Protein AF-A0A9P6D8Q7-F1 (afdb_monomer)

Foldseek 3Di:
DLVVVLVPDDPVCCVQRDCVQDVDPVSVVVSVVVVVVVVVVVVVVVVVVVVPPPPPDDDDDDDDDDDDDDDDDDDDDDDDDDDDDDDDPDDPDDPPPPVVPPVVLPVAAQFQDDPRDGLAADLPDADVVFDDPQQDSSHRHRRDHVVPDPCNVVRVVVVVVVVVVVVVVVPD

Mean predicted aligned error: 21.3 Å

Radius of gyration: 27.07 Å; Cα contacts (8 Å, |Δi|>4): 108; chains: 1; bounding box: 77×57×49 Å

pLDDT: mean 70.17, std 21.02, range [29.72, 96.31]

Organism: Pleurotus eryngii (NCBI:txid5323)

Sequence (172 aa):
MVHRVLRAQPACWAIHLNTESCSTVVELLRKLKVMNEGLIADWEHSESAKRSRPSTVHDSSSSRRFYSRKSSVHNVEGETSEESRSPSPTQDAYAVDSRRRSETRDKWPRGGTWEGYTFKRDDSKES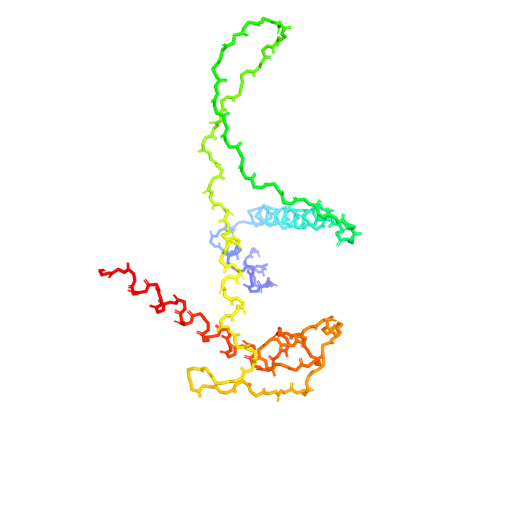DPPPRDQGCWICTSPCHVHRDCPHHQRWEAMRTSWLDKGYAGRKS

Secondary structure (DSSP, 8-state):
-HHHHHHHS-GGGTTT--TTT--SHHHHHHHHHHHHHHHHHHHHHHHHHHHTS-----------------------------------S---S----TTHHHHTTSSS-SSEEETTEEE----S---SSPPSSS--TTT--SSS-GGG-TTHHHHHHHHHHHHHHHHHTT--

Solvent-accessible surface area (backbone atoms only — not comparable to full-atom values): 11259 Å² total; per-residue (Å²): 112,53,73,60,57,65,69,74,51,64,78,85,46,49,86,81,53,40,72,86,82,26,79,45,65,65,50,42,52,53,52,52,49,54,52,51,52,48,52,51,49,54,48,50,54,54,50,48,58,57,69,69,46,76,83,81,71,84,80,86,80,92,77,93,78,77,89,81,90,79,89,81,86,88,81,91,85,85,92,78,85,89,81,93,75,83,85,77,95,81,84,85,85,75,80,73,69,72,76,66,65,60,78,63,58,78,83,46,55,70,29,51,75,55,97,90,43,70,37,62,68,62,68,91,47,72,36,89,75,59,40,89,84,69,29,8,45,51,27,56,20,62,38,17,37,44,86,72,36,91,59,33,67,62,49,50,56,50,53,52,55,49,54,55,54,61,60,61,70,75,74,126

Structure (mmCIF, N/CA/C/O backbone):
data_AF-A0A9P6D8Q7-F1
#
_entry.id   AF-A0A9P6D8Q7-F1
#
loop_
_atom_site.group_PDB
_atom_site.id
_atom_site.type_symbol
_atom_site.label_atom_id
_atom_site.label_alt_id
_atom_site.label_comp_id
_atom_site.label_asym_id
_atom_site.label_entity_id
_atom_site.label_seq_id
_atom_site.pdbx_PDB_ins_code
_atom_site.Cartn_x
_atom_site.Cartn_y
_atom_site.Cartn_z
_atom_site.occupancy
_atom_site.B_iso_or_equiv
_atom_site.auth_seq_id
_atom_site.auth_comp_id
_atom_site.auth_asym_id
_atom_site.auth_atom_id
_atom_site.pdbx_PDB_model_num
ATOM 1 N N . MET A 1 1 ? -26.832 12.235 14.874 1.00 73.19 1 MET A N 1
ATOM 2 C CA . MET A 1 1 ? -26.097 12.952 13.804 1.00 73.19 1 MET A CA 1
ATOM 3 C C . MET A 1 1 ? -24.758 12.284 13.488 1.00 73.19 1 MET A C 1
ATOM 5 O O . MET A 1 1 ? -24.605 11.814 12.370 1.00 73.19 1 MET A O 1
ATOM 9 N N . VAL A 1 2 ? -23.851 12.128 14.462 1.00 83.38 2 VAL A N 1
ATOM 10 C CA . VAL A 1 2 ? -22.544 11.443 14.302 1.00 83.38 2 VAL A CA 1
ATOM 11 C C . VAL A 1 2 ? -22.666 10.056 13.656 1.00 83.38 2 VAL A C 1
ATOM 13 O O . VAL A 1 2 ? -21.982 9.755 12.686 1.00 83.38 2 VAL A O 1
ATOM 16 N N . HIS A 1 3 ? -23.635 9.254 14.102 1.00 84.94 3 HIS A N 1
ATOM 17 C CA . HIS A 1 3 ? -23.876 7.907 13.577 1.00 84.94 3 HIS A CA 1
ATOM 18 C C . HIS A 1 3 ? -24.225 7.855 12.074 1.00 84.94 3 HIS A C 1
ATOM 20 O O . HIS A 1 3 ? -24.004 6.835 11.426 1.00 84.94 3 HIS A O 1
ATOM 26 N N . ARG A 1 4 ? -24.787 8.935 11.506 1.00 86.62 4 ARG A N 1
ATOM 27 C CA . ARG A 1 4 ? -25.044 9.029 10.058 1.00 86.62 4 ARG A CA 1
ATOM 28 C C . ARG A 1 4 ? -23.761 9.357 9.295 1.00 86.62 4 ARG A C 1
ATOM 30 O O . ARG A 1 4 ? -23.518 8.754 8.260 1.00 86.62 4 ARG A O 1
ATOM 37 N N . VAL A 1 5 ? -22.932 10.251 9.837 1.00 85.50 5 VAL A N 1
ATOM 38 C CA . VAL A 1 5 ? -21.636 10.629 9.248 1.00 85.50 5 VAL A CA 1
ATOM 39 C C . VAL A 1 5 ? -20.692 9.426 9.202 1.00 85.50 5 VAL A C 1
ATOM 41 O O . VAL A 1 5 ? -20.138 9.121 8.152 1.00 85.50 5 VAL A O 1
ATOM 44 N N . LEU A 1 6 ? -20.604 8.666 10.297 1.00 86.38 6 LEU A N 1
ATOM 45 C CA . LEU A 1 6 ? -19.757 7.471 10.382 1.00 86.38 6 LEU A CA 1
ATOM 46 C C . LEU A 1 6 ? -20.208 6.316 9.470 1.00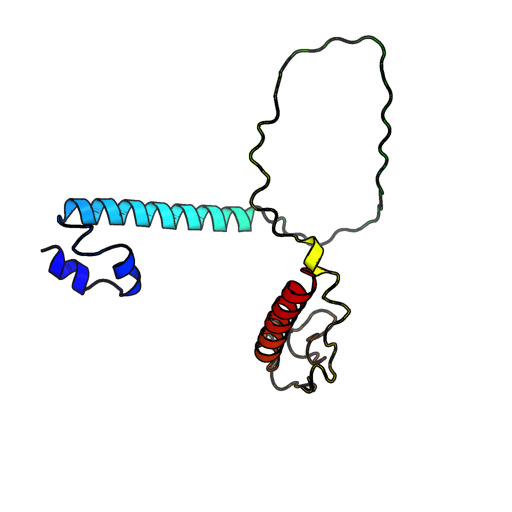 86.38 6 LEU A C 1
ATOM 48 O O . LEU A 1 6 ? -19.435 5.397 9.238 1.00 86.38 6 LEU A O 1
ATOM 52 N N . ARG A 1 7 ? -21.437 6.337 8.936 1.00 86.56 7 ARG A N 1
ATOM 53 C CA . ARG A 1 7 ? -21.902 5.342 7.949 1.00 86.56 7 ARG A CA 1
ATOM 54 C C . ARG A 1 7 ? -21.503 5.678 6.515 1.00 86.56 7 ARG A C 1
ATOM 56 O O . ARG A 1 7 ? -21.455 4.778 5.689 1.00 86.56 7 ARG A O 1
ATOM 63 N N . ALA A 1 8 ? -21.255 6.952 6.224 1.00 87.62 8 ALA A N 1
ATOM 64 C CA . ALA A 1 8 ? -20.857 7.411 4.896 1.00 87.62 8 ALA A CA 1
ATOM 65 C C . ALA A 1 8 ? -19.330 7.428 4.707 1.00 87.62 8 ALA A C 1
ATOM 67 O O . ALA A 1 8 ? -18.852 7.724 3.615 1.00 87.62 8 ALA A O 1
ATOM 68 N N . GLN A 1 9 ? -18.562 7.147 5.764 1.00 85.75 9 GLN A N 1
ATOM 69 C CA . GLN A 1 9 ? -17.105 7.205 5.718 1.00 85.75 9 GLN A CA 1
ATOM 70 C C . GLN A 1 9 ? -16.491 5.947 5.077 1.00 85.75 9 GLN A C 1
ATOM 72 O O . GLN A 1 9 ? -17.075 4.862 5.157 1.00 85.75 9 GLN A O 1
ATOM 77 N N . PRO A 1 10 ? -15.279 6.052 4.509 1.00 89.50 10 PRO A N 1
ATOM 78 C CA . PRO A 1 10 ? -14.523 4.897 4.040 1.00 89.50 10 PRO A CA 1
ATOM 79 C C . PRO A 1 10 ? -14.261 3.867 5.149 1.00 89.50 10 PRO A C 1
ATOM 81 O O . PRO A 1 10 ? -13.957 4.226 6.287 1.00 89.50 10 PRO A O 1
ATOM 84 N N . ALA A 1 11 ? -14.289 2.576 4.805 1.00 86.12 11 ALA A N 1
ATOM 85 C CA . ALA A 1 11 ? -14.084 1.488 5.769 1.00 86.12 11 ALA A CA 1
ATOM 86 C C . ALA A 1 11 ? -12.721 1.560 6.483 1.00 86.12 11 ALA A C 1
ATOM 88 O O . ALA A 1 11 ? -12.622 1.227 7.662 1.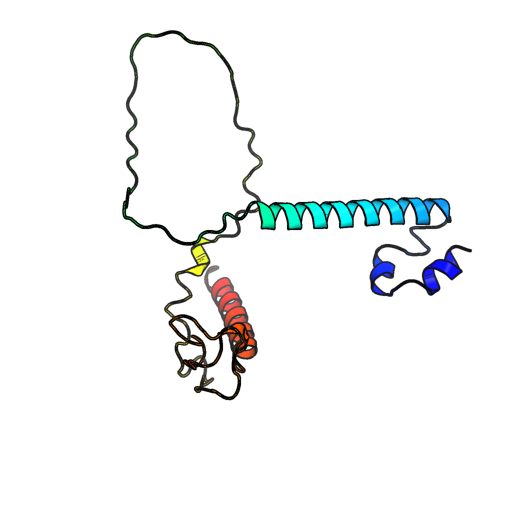00 86.12 11 ALA A O 1
ATOM 89 N N . CYS A 1 12 ? -11.682 2.060 5.806 1.00 85.31 12 CYS A N 1
ATOM 90 C CA . CYS A 1 12 ? -10.355 2.235 6.397 1.00 85.31 12 CYS A CA 1
ATOM 91 C C . CYS A 1 12 ? -10.331 3.243 7.559 1.00 85.31 12 CYS A C 1
ATOM 93 O O . CYS A 1 12 ? -9.437 3.180 8.399 1.00 85.31 12 CYS A O 1
ATOM 95 N N . TRP A 1 13 ? -11.312 4.145 7.657 1.00 87.62 13 TRP A N 1
ATOM 96 C CA . TRP A 1 13 ? -11.388 5.123 8.744 1.00 87.62 13 TRP A CA 1
ATOM 97 C C . TRP A 1 13 ? -12.105 4.587 9.980 1.00 87.62 13 TRP A C 1
ATOM 99 O O . TRP A 1 13 ? -11.961 5.173 11.048 1.00 87.62 13 TRP A O 1
ATOM 109 N N . ALA A 1 14 ? -12.815 3.458 9.883 1.00 86.00 14 ALA A N 1
ATOM 110 C CA . ALA A 1 14 ? -13.570 2.883 10.999 1.00 86.00 14 ALA A CA 1
ATOM 111 C C . ALA A 1 14 ? -12.686 2.490 12.197 1.00 86.00 14 ALA A C 1
ATOM 113 O O . ALA A 1 14 ? -13.152 2.491 13.334 1.00 86.00 14 ALA A O 1
ATOM 114 N N . ILE A 1 15 ? -11.400 2.209 11.951 1.00 85.62 15 ILE A N 1
ATOM 115 C CA . ILE A 1 15 ? -10.402 1.905 12.990 1.00 85.62 15 ILE A CA 1
ATOM 116 C C . ILE A 1 15 ? -10.132 3.142 13.861 1.00 85.62 15 ILE A C 1
ATOM 118 O O . ILE A 1 15 ? -9.908 3.034 15.064 1.00 85.62 15 ILE A O 1
ATOM 122 N N . HIS A 1 16 ? -10.182 4.331 13.260 1.00 83.75 16 HIS A N 1
ATOM 123 C CA . HIS A 1 16 ? -9.862 5.590 13.926 1.00 83.75 16 HIS A CA 1
ATOM 124 C C . HIS A 1 16 ? -11.115 6.366 14.346 1.00 83.75 16 HIS A C 1
ATOM 126 O O . HIS A 1 16 ? -11.086 7.077 15.350 1.00 83.75 16 HIS A O 1
ATOM 132 N N . LEU A 1 17 ? -12.220 6.226 13.615 1.00 86.81 17 LEU A N 1
ATOM 133 C CA . LEU A 1 17 ? -13.473 6.946 13.813 1.00 86.81 17 LEU A CA 1
ATOM 134 C C . LEU A 1 17 ? -14.598 5.941 14.054 1.00 86.81 17 LEU A C 1
ATOM 136 O O . LEU A 1 17 ? -15.121 5.328 13.122 1.00 86.81 17 LEU A O 1
ATOM 140 N N . ASN A 1 18 ? -14.991 5.799 15.314 1.00 85.44 18 ASN A N 1
ATOM 141 C CA . ASN A 1 18 ? -16.100 4.948 15.725 1.00 85.44 18 ASN A CA 1
ATOM 142 C C . ASN A 1 18 ? -17.034 5.719 16.670 1.00 85.44 18 ASN A C 1
ATOM 144 O O . ASN A 1 18 ? -16.680 6.768 17.211 1.00 85.44 18 ASN A O 1
ATOM 148 N N . THR A 1 19 ? -18.248 5.203 16.846 1.00 83.38 19 THR A N 1
ATOM 149 C CA . THR A 1 19 ? -19.268 5.810 17.714 1.00 83.38 19 THR A CA 1
ATOM 150 C C . THR A 1 19 ? -18.873 5.811 19.187 1.00 83.38 19 THR A C 1
ATOM 152 O O . THR A 1 19 ? -19.400 6.613 19.947 1.00 83.38 19 THR A O 1
ATOM 155 N N . GLU A 1 20 ? -17.950 4.933 19.581 1.00 83.62 20 GLU A N 1
ATOM 156 C CA . GLU A 1 20 ? -17.465 4.828 20.960 1.00 83.62 20 GLU A CA 1
ATOM 157 C C . GLU A 1 20 ? -16.394 5.874 21.293 1.00 83.62 20 GLU A C 1
ATOM 159 O O . GLU A 1 20 ? -16.344 6.374 22.410 1.00 83.62 20 GLU A O 1
ATOM 164 N N . SER A 1 21 ? -15.556 6.250 20.325 1.00 81.75 21 SER A N 1
ATOM 165 C CA . SER A 1 21 ? -14.479 7.233 20.507 1.00 81.75 21 SER A CA 1
ATOM 166 C C . SER A 1 21 ? -14.862 8.647 20.084 1.00 81.75 21 SER A C 1
ATOM 168 O O . SER A 1 21 ? -14.175 9.596 20.455 1.00 81.75 21 SER A O 1
ATOM 170 N N . CYS A 1 22 ? -15.936 8.792 19.307 1.00 85.25 22 CYS A N 1
ATOM 171 C CA . CYS A 1 22 ? -16.496 10.073 18.902 1.00 85.25 22 CYS A CA 1
ATOM 172 C C . CYS A 1 22 ? -17.993 10.063 19.216 1.00 85.25 22 CYS A C 1
ATOM 174 O O . CYS A 1 22 ? -18.809 9.657 18.385 1.00 85.25 22 CYS A O 1
ATOM 176 N N . SER A 1 23 ? -18.353 10.513 20.417 1.00 86.56 23 SER A N 1
ATOM 177 C CA . SER A 1 23 ? -19.750 10.578 20.861 1.00 86.56 23 SER A CA 1
ATOM 178 C C . SER A 1 23 ? -20.442 11.844 20.345 1.00 86.56 23 SER A C 1
ATOM 180 O O . SER A 1 23 ? -21.630 11.839 20.008 1.00 86.56 23 SER A O 1
ATOM 182 N N . THR A 1 24 ? -19.671 12.926 20.194 1.00 91.75 24 THR A N 1
ATOM 183 C CA . THR A 1 24 ? -20.146 14.225 19.711 1.00 91.75 24 THR A CA 1
ATOM 184 C C . THR A 1 24 ? -19.540 14.610 18.361 1.00 91.75 24 THR A C 1
ATOM 186 O O . THR A 1 24 ? -18.486 14.130 17.941 1.00 91.75 24 THR A O 1
ATOM 189 N N . VAL A 1 25 ? -20.210 15.531 17.662 1.00 89.00 25 VAL A N 1
ATOM 190 C CA . VAL A 1 25 ? -19.718 16.082 16.386 1.00 89.00 25 VAL A CA 1
ATOM 191 C C . VAL A 1 25 ? -18.414 16.861 16.592 1.00 89.00 25 VAL A C 1
ATOM 193 O O . VAL A 1 25 ? -17.535 16.823 15.739 1.00 89.00 25 VAL A O 1
ATOM 196 N N . VAL A 1 26 ? -18.256 17.530 17.736 1.00 92.5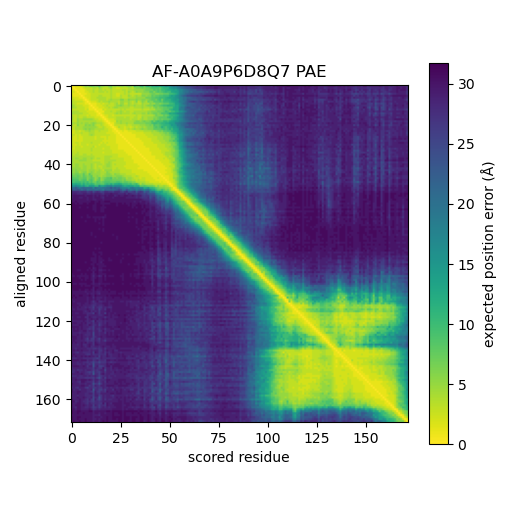0 26 VAL A N 1
ATOM 197 C CA . VAL A 1 26 ? -17.049 18.306 18.061 1.00 92.50 26 VAL A CA 1
ATOM 198 C C . VAL A 1 26 ? -15.842 17.391 18.269 1.00 92.50 26 VAL A C 1
ATOM 200 O O . VAL A 1 26 ? -14.758 17.685 17.771 1.00 92.50 26 VAL A O 1
ATOM 203 N N . GLU A 1 27 ? -16.020 16.261 18.956 1.00 90.25 27 GLU A N 1
ATOM 204 C CA . GLU A 1 27 ? -14.972 15.243 19.104 1.00 90.25 27 GLU A CA 1
ATOM 205 C C . GLU A 1 27 ? -14.568 14.651 17.759 1.00 90.25 27 GLU A C 1
ATOM 207 O O . GLU A 1 27 ? -13.375 14.545 17.474 1.00 90.25 27 GLU A O 1
ATOM 212 N N . LEU A 1 28 ? -15.554 14.347 16.910 1.00 90.44 28 LEU A N 1
ATOM 213 C CA . LEU A 1 28 ? -15.310 13.868 15.554 1.00 90.44 28 LEU A CA 1
ATOM 214 C C . LEU A 1 28 ? -14.457 14.865 14.758 1.00 90.44 28 LEU A C 1
ATOM 216 O O . LEU A 1 28 ? -13.450 14.477 14.172 1.00 90.44 28 LEU A O 1
ATOM 220 N N . LEU A 1 29 ? -14.821 16.150 14.776 1.00 91.31 29 LEU A N 1
ATOM 221 C CA . LEU A 1 29 ? -14.078 17.206 14.085 1.00 91.31 29 LEU A CA 1
ATOM 222 C C . LEU A 1 29 ? -12.661 17.377 14.639 1.00 91.31 29 LEU A C 1
ATOM 224 O O . LEU A 1 29 ? -11.713 17.500 13.867 1.00 91.31 29 LEU A O 1
ATOM 228 N N . ARG A 1 30 ? -12.497 17.348 15.966 1.00 93.12 30 ARG A N 1
ATOM 229 C CA . ARG A 1 30 ? -11.178 17.444 16.605 1.00 93.12 30 ARG A CA 1
ATOM 230 C C . ARG A 1 30 ? -10.280 16.284 16.178 1.00 93.12 30 ARG A C 1
ATOM 232 O O . ARG A 1 30 ? -9.128 16.506 15.822 1.00 93.12 30 ARG A O 1
ATOM 239 N N . LYS A 1 31 ? -10.815 15.063 16.172 1.00 91.44 31 LYS A N 1
ATOM 240 C CA . LYS A 1 31 ? -10.069 13.856 15.802 1.00 91.44 31 LYS A CA 1
ATOM 241 C C . LYS A 1 31 ? -9.694 13.846 14.323 1.00 91.44 31 LYS A C 1
ATOM 243 O O . LYS A 1 31 ? -8.549 13.560 13.989 1.00 91.44 31 LYS A O 1
ATOM 248 N N . LEU A 1 32 ? -10.624 14.244 13.456 1.00 91.00 32 LEU A N 1
ATOM 249 C CA . LEU A 1 32 ? -10.365 14.432 12.029 1.00 91.00 32 LEU A CA 1
ATOM 250 C C . LEU A 1 32 ? -9.269 15.470 11.777 1.00 91.00 32 LEU A C 1
ATOM 252 O O . LEU A 1 32 ? -8.403 15.240 10.938 1.00 91.00 32 LEU A O 1
ATOM 256 N N . LYS A 1 33 ? -9.268 16.582 12.521 1.00 94.38 33 LYS A N 1
ATOM 257 C CA . LYS A 1 33 ? -8.233 17.614 12.401 1.00 94.38 33 LYS A CA 1
ATOM 258 C C . LYS A 1 33 ? -6.846 17.068 12.747 1.00 94.38 33 LYS A C 1
ATOM 260 O O . LYS A 1 33 ? -5.927 17.241 11.958 1.00 94.38 33 LYS A O 1
ATOM 265 N N . VAL A 1 34 ? -6.726 16.347 13.863 1.00 93.81 34 VAL A N 1
ATOM 266 C CA . VAL A 1 34 ? -5.462 15.714 14.281 1.00 93.81 34 VAL A CA 1
ATOM 267 C C . VAL A 1 34 ? -4.982 14.689 13.254 1.00 93.81 34 VAL A C 1
ATOM 269 O O . VAL A 1 34 ? -3.807 14.676 12.903 1.00 93.81 34 VAL A O 1
ATOM 272 N N . MET A 1 35 ? -5.881 13.848 12.731 1.00 92.12 35 MET A N 1
ATOM 273 C CA . MET A 1 35 ? -5.526 12.887 11.682 1.00 92.12 35 MET A CA 1
ATOM 274 C C . MET A 1 35 ? -5.033 13.583 10.411 1.00 92.12 35 MET A C 1
ATOM 276 O O . MET A 1 35 ? -4.056 13.143 9.814 1.00 92.12 35 MET A O 1
ATOM 280 N N . ASN A 1 36 ? -5.690 14.670 10.007 1.00 93.81 36 ASN A N 1
ATOM 281 C CA . ASN A 1 36 ? -5.294 15.434 8.830 1.00 93.81 36 ASN A CA 1
ATOM 282 C C . ASN A 1 36 ? -3.917 16.087 9.013 1.00 93.81 36 ASN A C 1
ATOM 284 O O . ASN A 1 36 ? -3.071 15.987 8.132 1.00 93.81 36 ASN A O 1
ATOM 288 N N . GLU A 1 37 ? -3.669 16.703 10.171 1.00 96.06 37 GLU A N 1
ATOM 289 C CA . GLU A 1 37 ? -2.363 17.286 10.504 1.00 96.06 37 GLU A CA 1
ATOM 290 C C . GLU A 1 37 ? -1.256 16.222 10.520 1.00 96.06 37 GLU A C 1
ATOM 292 O O . GLU A 1 37 ? -0.180 16.460 9.979 1.00 96.06 37 GLU A O 1
ATOM 297 N N . GLY A 1 38 ? -1.536 15.026 11.049 1.00 94.94 38 GLY A N 1
ATOM 298 C CA . GLY A 1 38 ? -0.602 13.898 11.015 1.00 94.94 38 GLY A CA 1
ATOM 299 C C . GLY A 1 38 ? -0.264 13.444 9.593 1.00 94.94 38 GLY A C 1
ATOM 300 O O . GLY A 1 38 ? 0.906 13.283 9.266 1.00 94.94 38 GLY A O 1
ATOM 301 N N . LEU A 1 39 ? -1.266 13.311 8.717 1.00 93.88 39 LEU A N 1
ATOM 302 C CA . LEU A 1 39 ? -1.047 12.932 7.315 1.00 93.88 39 LEU A CA 1
ATOM 303 C C . LEU A 1 39 ? -0.240 13.982 6.542 1.00 93.88 39 LEU A C 1
ATOM 305 O O . LEU A 1 39 ? 0.604 13.620 5.722 1.00 93.88 39 LEU A O 1
ATOM 309 N N . ILE A 1 40 ? -0.487 15.270 6.800 1.00 96.25 40 ILE A N 1
ATOM 310 C CA . ILE A 1 40 ? 0.291 16.367 6.212 1.00 96.25 40 ILE A CA 1
ATOM 311 C C . ILE A 1 40 ? 1.737 16.286 6.697 1.00 96.25 40 ILE A C 1
ATOM 313 O O . ILE A 1 40 ? 2.646 16.302 5.871 1.00 96.25 40 ILE A O 1
ATOM 317 N N . ALA A 1 41 ? 1.952 16.124 8.004 1.00 95.44 41 ALA A N 1
ATOM 318 C CA . ALA A 1 41 ? 3.288 15.996 8.564 1.00 95.44 41 ALA A CA 1
ATOM 319 C C . ALA A 1 41 ? 4.025 14.785 7.973 1.00 95.44 41 ALA A C 1
ATOM 321 O O . ALA A 1 41 ? 5.147 14.931 7.498 1.00 95.44 41 ALA A O 1
ATOM 322 N N . ASP A 1 42 ? 3.413 13.602 7.935 1.00 94.81 42 ASP A N 1
ATOM 323 C CA . ASP A 1 42 ? 4.023 12.401 7.353 1.00 94.81 42 ASP A CA 1
ATOM 324 C C . ASP A 1 42 ? 4.394 12.611 5.882 1.00 94.81 42 ASP A C 1
ATOM 326 O O . ASP A 1 42 ? 5.481 12.223 5.435 1.00 94.81 42 ASP A O 1
ATOM 330 N N . TRP A 1 43 ? 3.514 13.272 5.126 1.00 96.31 43 TRP A N 1
ATOM 331 C CA . TRP A 1 43 ? 3.791 13.635 3.746 1.00 96.31 43 TRP A CA 1
ATOM 332 C C . TRP A 1 43 ? 4.983 14.596 3.647 1.00 96.31 43 TRP A C 1
ATOM 334 O O . TRP A 1 43 ? 5.911 14.305 2.891 1.00 96.31 43 TRP A O 1
ATOM 344 N N . GLU A 1 44 ? 5.026 15.665 4.444 1.00 96.06 44 GLU A N 1
ATOM 345 C CA . GLU A 1 44 ? 6.132 16.632 4.485 1.00 96.06 44 GLU A CA 1
ATOM 346 C C . GLU A 1 44 ? 7.465 15.978 4.862 1.00 96.06 44 GLU A C 1
ATOM 348 O O . GLU A 1 44 ? 8.489 16.259 4.235 1.00 96.06 44 GLU A O 1
ATOM 353 N N . HIS A 1 45 ? 7.469 15.060 5.831 1.00 92.75 45 HIS A N 1
ATOM 354 C CA . HIS A 1 45 ? 8.656 14.287 6.200 1.00 92.75 45 HIS A CA 1
ATOM 355 C C . HIS A 1 45 ? 9.105 13.388 5.047 1.00 92.75 45 HIS A C 1
ATOM 357 O O . HIS A 1 45 ? 10.295 13.340 4.722 1.00 92.75 45 HIS A O 1
ATOM 363 N N . SER A 1 46 ? 8.166 12.703 4.389 1.00 92.12 46 SER A N 1
ATOM 364 C CA . SER A 1 46 ? 8.469 11.851 3.237 1.00 92.12 46 SER A CA 1
ATOM 365 C C . SER A 1 46 ? 9.024 12.657 2.060 1.00 92.12 46 SER A C 1
ATOM 367 O O . SER A 1 46 ? 9.944 12.214 1.372 1.00 92.12 46 SER A O 1
ATOM 369 N N . GLU A 1 47 ? 8.499 13.860 1.846 1.00 92.69 47 GLU A N 1
ATOM 370 C CA . GLU A 1 47 ? 8.867 14.736 0.745 1.00 92.69 47 GLU A CA 1
ATOM 371 C C . GLU A 1 47 ? 10.213 15.414 1.011 1.00 92.69 47 GLU A C 1
ATOM 373 O O . GLU A 1 47 ? 11.077 15.450 0.133 1.00 92.69 47 GLU A O 1
ATOM 378 N N . SER A 1 48 ? 10.452 15.836 2.251 1.00 89.62 48 SER A N 1
ATOM 379 C CA . SER A 1 48 ? 11.756 16.315 2.714 1.00 89.62 48 SER A CA 1
ATOM 380 C C . SER A 1 48 ? 12.817 15.226 2.570 1.00 89.62 48 SER A C 1
ATOM 382 O O . SER A 1 48 ? 13.878 15.474 2.008 1.00 89.62 48 SER A O 1
ATOM 384 N N . ALA A 1 49 ? 12.511 13.982 2.949 1.00 86.88 49 ALA A N 1
ATOM 385 C CA . ALA A 1 49 ? 13.425 12.856 2.781 1.00 86.88 49 ALA A CA 1
ATOM 386 C C . ALA A 1 49 ? 13.746 12.549 1.308 1.00 86.88 49 ALA A C 1
ATOM 388 O O . ALA A 1 49 ? 14.852 12.099 1.010 1.00 86.88 49 ALA A O 1
ATOM 389 N N . LYS A 1 50 ? 12.819 12.790 0.370 1.00 85.88 50 LYS A N 1
ATOM 390 C CA . LYS A 1 50 ? 13.104 12.688 -1.073 1.00 85.88 50 LYS A CA 1
ATOM 391 C C . LYS A 1 50 ? 13.984 13.837 -1.557 1.00 85.88 50 LYS A C 1
ATOM 393 O O . LYS A 1 50 ? 14.913 13.585 -2.314 1.00 85.88 50 LYS A O 1
ATOM 398 N N . ARG A 1 51 ? 13.720 15.069 -1.115 1.00 83.19 51 ARG A N 1
ATOM 399 C CA . ARG A 1 51 ? 14.482 16.270 -1.503 1.00 83.19 51 ARG A CA 1
ATOM 400 C C . ARG A 1 51 ? 15.899 16.284 -0.938 1.00 83.19 51 ARG A C 1
ATOM 402 O O . ARG A 1 51 ? 16.815 16.752 -1.600 1.00 83.19 51 ARG A O 1
ATOM 409 N N . SER A 1 52 ? 16.087 15.744 0.262 1.00 74.56 52 SER A N 1
ATOM 410 C CA . SER A 1 52 ? 17.394 15.611 0.910 1.00 74.56 52 SER A CA 1
ATOM 411 C C . SER A 1 52 ? 18.206 14.423 0.399 1.00 74.56 52 SER A C 1
ATOM 413 O O . SER A 1 52 ? 19.351 14.262 0.816 1.00 74.56 52 SER A O 1
ATOM 415 N N . ARG A 1 53 ? 17.662 13.581 -0.495 1.00 63.78 53 ARG A N 1
ATOM 416 C CA . ARG A 1 53 ? 18.492 12.611 -1.212 1.00 63.78 53 ARG A CA 1
ATOM 417 C C . ARG A 1 53 ? 19.322 13.384 -2.230 1.00 63.78 53 ARG A C 1
ATOM 419 O O . ARG A 1 53 ? 18.741 13.926 -3.168 1.00 63.78 53 ARG A O 1
ATOM 426 N N . PRO A 1 54 ? 20.657 13.436 -2.085 1.00 54.06 54 PRO A N 1
ATOM 427 C CA . PRO A 1 54 ? 21.480 13.971 -3.149 1.00 54.06 54 PRO A CA 1
ATOM 428 C C . PRO A 1 54 ? 21.212 13.135 -4.399 1.00 54.06 54 PRO A C 1
ATOM 430 O O . PRO A 1 54 ? 21.263 11.903 -4.353 1.00 54.06 54 PRO A O 1
ATOM 433 N N . SER A 1 55 ? 20.904 13.810 -5.504 1.00 52.44 55 SER A N 1
ATOM 434 C CA . SER A 1 55 ? 20.959 13.234 -6.842 1.00 52.44 55 SER A CA 1
ATOM 435 C C . SER A 1 55 ? 22.397 12.783 -7.085 1.00 52.44 55 SER A C 1
ATOM 437 O O . SER A 1 55 ? 23.210 13.538 -7.608 1.00 52.44 55 SER A O 1
ATOM 439 N N . THR A 1 56 ? 22.757 11.579 -6.648 1.00 45.38 56 THR A N 1
ATOM 440 C CA . THR A 1 56 ? 24.060 10.984 -6.935 1.00 45.38 56 THR A CA 1
ATOM 441 C C . THR A 1 56 ? 24.070 10.516 -8.381 1.00 45.38 56 THR A C 1
ATOM 443 O O . THR A 1 56 ? 23.915 9.338 -8.697 1.00 45.38 56 THR A O 1
ATOM 446 N N . VAL A 1 57 ? 24.263 11.480 -9.277 1.00 47.56 57 VAL A N 1
ATOM 447 C CA . VAL A 1 57 ? 24.905 11.246 -10.562 1.00 47.56 57 VAL A CA 1
ATOM 448 C C . VAL A 1 57 ? 26.400 11.443 -10.320 1.00 47.56 57 VAL A C 1
ATOM 450 O O . VAL A 1 57 ? 26.837 12.538 -9.994 1.00 47.56 57 VAL A O 1
ATOM 453 N N . HIS A 1 58 ? 27.117 10.320 -10.366 1.00 45.22 58 HIS 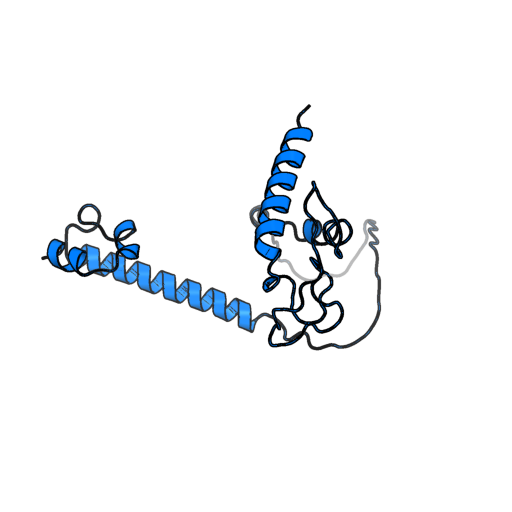A N 1
ATOM 454 C CA . HIS A 1 58 ? 28.527 10.154 -10.720 1.00 45.22 58 HIS A CA 1
ATOM 455 C C . HIS A 1 58 ? 29.444 11.389 -10.623 1.00 45.22 58 HIS A C 1
ATOM 457 O O . HIS A 1 58 ? 29.397 12.251 -11.491 1.00 45.22 58 HIS A O 1
ATOM 463 N N . ASP A 1 59 ? 30.416 11.350 -9.706 1.00 37.53 59 ASP A N 1
ATOM 464 C CA . ASP A 1 59 ? 31.796 11.558 -10.145 1.00 37.53 59 ASP A CA 1
ATOM 465 C C . ASP A 1 59 ? 32.809 10.784 -9.282 1.00 37.53 59 ASP A C 1
ATOM 467 O O . ASP A 1 59 ? 32.823 10.840 -8.055 1.00 37.53 59 ASP A O 1
ATOM 471 N N . SER A 1 60 ? 33.564 9.964 -10.000 1.00 41.84 60 SER A N 1
ATOM 472 C CA . SER A 1 60 ? 34.943 9.519 -9.845 1.00 41.84 60 SER A CA 1
ATOM 473 C C . SER A 1 60 ? 35.680 9.574 -8.495 1.00 41.84 60 SER A C 1
ATOM 475 O O . SER A 1 60 ? 35.819 10.595 -7.834 1.00 41.84 60 SER A O 1
ATOM 477 N N . SER A 1 61 ? 36.414 8.474 -8.292 1.00 37.22 61 SER A N 1
ATOM 478 C CA . SER A 1 61 ? 37.751 8.406 -7.684 1.00 37.22 61 SER A CA 1
ATOM 479 C C . SER A 1 61 ? 37.849 8.026 -6.202 1.00 37.22 61 SER A C 1
ATOM 481 O O . SER A 1 61 ? 37.715 8.820 -5.282 1.00 37.22 61 SER A O 1
ATOM 483 N N . SER A 1 62 ? 38.184 6.748 -6.006 1.00 47.12 62 SER A N 1
ATOM 484 C CA . SER A 1 62 ? 39.352 6.313 -5.231 1.00 47.12 62 SER A CA 1
ATOM 485 C C . SER A 1 62 ? 39.706 7.109 -3.965 1.00 47.12 62 SER A C 1
ATOM 487 O O . SER A 1 62 ? 40.458 8.074 -4.017 1.00 47.12 62 SER A O 1
ATOM 489 N N . SER A 1 63 ? 39.348 6.584 -2.792 1.00 43.91 63 SER A N 1
ATOM 490 C CA . SER A 1 63 ? 40.364 6.324 -1.762 1.00 43.91 63 SER A CA 1
ATOM 491 C C . SER A 1 63 ? 39.793 5.442 -0.660 1.00 43.91 63 SER A C 1
ATOM 493 O O . SER A 1 63 ? 38.970 5.855 0.154 1.00 43.91 63 SER A O 1
ATOM 495 N N . ARG A 1 64 ? 40.271 4.198 -0.618 1.00 54.72 64 ARG A N 1
ATOM 496 C CA . ARG A 1 64 ? 40.176 3.353 0.570 1.00 54.72 64 ARG A CA 1
ATOM 497 C C . ARG A 1 64 ? 40.975 4.042 1.675 1.00 54.72 64 ARG A C 1
ATOM 499 O O . ARG A 1 64 ? 42.192 4.143 1.555 1.00 54.72 64 ARG A O 1
ATOM 506 N N . ARG A 1 65 ? 40.338 4.446 2.771 1.00 51.44 65 ARG A N 1
ATOM 507 C CA . ARG A 1 65 ? 41.050 4.652 4.038 1.00 51.44 65 ARG A CA 1
ATOM 508 C C . ARG A 1 65 ? 40.382 3.832 5.123 1.00 51.44 65 ARG A C 1
ATOM 510 O O . ARG A 1 65 ? 39.401 4.219 5.744 1.00 51.44 65 ARG A O 1
ATOM 517 N N . PHE A 1 66 ? 40.945 2.637 5.246 1.00 47.84 66 PHE A N 1
ATOM 518 C CA . PHE A 1 66 ? 40.847 1.760 6.394 1.00 47.84 66 PHE A CA 1
ATOM 519 C C . PHE A 1 66 ? 41.231 2.514 7.676 1.00 47.84 66 PHE A C 1
ATOM 521 O O . PHE A 1 66 ? 42.086 3.398 7.664 1.00 47.84 66 PHE A O 1
ATOM 528 N N . TYR A 1 67 ? 40.575 2.131 8.768 1.00 46.81 67 TYR A N 1
ATOM 529 C CA . TYR A 1 67 ? 40.789 2.577 10.139 1.00 46.81 67 TYR A CA 1
ATOM 530 C C . TYR A 1 67 ? 42.260 2.817 10.514 1.00 46.81 67 TYR A C 1
ATOM 532 O O . TYR A 1 67 ? 43.102 1.940 10.343 1.00 46.81 67 TYR A O 1
ATOM 540 N N . SER A 1 68 ? 42.528 3.944 11.174 1.00 38.25 68 SER A N 1
ATOM 541 C CA . SER A 1 68 ? 43.657 4.065 12.098 1.00 38.25 68 SER A CA 1
ATOM 542 C C . SER A 1 68 ? 43.159 4.699 13.391 1.00 38.25 68 SER A C 1
ATOM 544 O O . SER A 1 68 ? 42.950 5.907 13.477 1.00 38.25 68 SER A O 1
ATOM 546 N N . ARG A 1 69 ? 42.917 3.852 14.396 1.00 45.44 69 ARG A N 1
ATOM 547 C CA . ARG A 1 69 ? 42.894 4.280 15.794 1.00 45.44 69 ARG A CA 1
ATOM 548 C C . ARG A 1 69 ? 44.347 4.465 16.221 1.00 45.44 69 ARG A C 1
ATOM 550 O O . ARG A 1 69 ? 45.100 3.495 16.208 1.00 45.44 69 ARG A O 1
ATOM 557 N N . LYS A 1 70 ? 44.712 5.667 16.659 1.00 43.59 70 LYS A N 1
ATOM 558 C CA . LYS A 1 70 ? 45.847 5.880 17.561 1.00 43.59 70 LYS A CA 1
ATOM 559 C C . LYS A 1 70 ? 45.426 6.846 18.661 1.00 43.59 70 LYS A C 1
ATOM 561 O O . LYS A 1 70 ? 45.118 8.000 18.396 1.00 43.59 70 LYS A O 1
ATOM 566 N N . SER A 1 71 ? 45.388 6.324 19.882 1.00 42.16 71 SER A N 1
ATOM 567 C CA . SER A 1 71 ? 45.409 7.086 21.127 1.00 42.16 71 SER A CA 1
ATOM 568 C C . SER A 1 71 ? 46.851 7.468 21.469 1.00 42.16 71 SER A C 1
ATOM 570 O O . SER A 1 71 ? 47.718 6.600 21.396 1.00 42.16 71 SER A O 1
ATOM 572 N N . SER A 1 72 ? 47.090 8.713 21.886 1.00 34.44 72 SER A N 1
ATOM 573 C CA . SER A 1 72 ? 48.173 9.135 22.803 1.00 34.44 72 SER A CA 1
ATOM 574 C C . SER A 1 72 ? 47.944 10.622 23.129 1.00 34.44 72 SER A C 1
ATOM 576 O O . SER A 1 72 ? 47.962 11.435 22.215 1.00 34.44 72 SER A O 1
ATOM 578 N N . VAL A 1 73 ? 47.384 10.978 24.290 1.00 34.31 73 VAL A N 1
ATOM 579 C CA . VAL A 1 73 ? 48.070 11.399 25.538 1.00 34.31 73 VAL A CA 1
ATOM 580 C C . VAL A 1 73 ? 48.938 12.671 25.382 1.00 34.31 73 VAL A C 1
ATOM 582 O O . VAL A 1 73 ? 50.037 12.601 24.849 1.00 34.31 73 VAL A O 1
ATOM 585 N N . HIS A 1 74 ? 48.375 13.788 25.881 1.00 32.72 74 HIS A N 1
ATOM 586 C CA . HIS A 1 74 ? 48.936 14.989 26.547 1.00 32.72 74 HIS A CA 1
ATOM 587 C C . HIS A 1 74 ? 50.272 15.623 26.083 1.00 32.72 74 HIS A C 1
ATOM 589 O O . HIS A 1 74 ? 51.327 15.040 26.307 1.00 32.72 74 HIS A O 1
ATOM 595 N N . ASN A 1 75 ? 50.248 16.893 25.628 1.00 31.56 75 ASN A N 1
ATOM 596 C CA . ASN A 1 75 ? 50.579 18.077 26.459 1.00 31.56 75 ASN A CA 1
ATOM 597 C C . ASN A 1 75 ? 50.446 19.431 25.707 1.00 31.56 75 ASN A C 1
ATOM 599 O O . ASN A 1 75 ? 50.900 19.506 24.572 1.00 31.56 75 ASN A O 1
ATOM 603 N N . VAL A 1 76 ? 49.888 20.446 26.410 1.00 34.66 76 VAL A N 1
ATOM 604 C CA . VAL A 1 76 ? 50.294 21.888 26.507 1.00 34.66 76 VAL A CA 1
ATOM 605 C C . VAL A 1 76 ? 50.423 22.678 25.186 1.00 34.66 76 VAL A C 1
ATOM 607 O O . VAL A 1 76 ? 51.176 22.278 24.316 1.00 34.66 76 VAL A O 1
ATOM 610 N N . GLU A 1 77 ? 49.823 23.840 24.912 1.00 33.09 77 GLU A N 1
ATOM 611 C CA . GLU A 1 77 ? 49.025 24.887 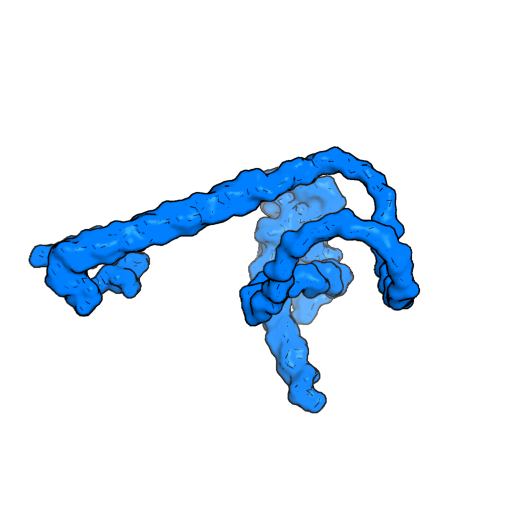25.582 1.00 33.09 77 GLU A CA 1
ATOM 612 C C . GLU A 1 77 ? 48.388 25.713 24.433 1.00 33.09 77 GLU A C 1
ATOM 614 O O . GLU A 1 77 ? 49.001 25.842 23.372 1.00 33.09 77 GLU A O 1
ATOM 619 N N . GLY A 1 78 ? 47.184 26.273 24.598 1.00 29.72 78 GLY A N 1
ATOM 620 C CA . GLY A 1 78 ? 46.582 27.142 23.574 1.00 29.72 78 GLY A CA 1
ATOM 621 C C . GLY A 1 78 ? 45.071 27.300 23.712 1.00 29.72 78 GLY A C 1
ATOM 622 O O . GLY A 1 78 ? 44.299 26.489 23.213 1.00 29.72 78 GLY A O 1
ATOM 623 N N . GLU A 1 79 ? 44.674 28.337 24.432 1.00 34.34 79 GLU A N 1
ATOM 624 C CA . GLU A 1 79 ? 43.332 28.698 24.887 1.00 34.34 79 GLU A CA 1
ATOM 625 C C . GLU A 1 79 ? 42.339 28.967 23.739 1.00 34.34 79 GLU A C 1
ATOM 627 O O . GLU A 1 79 ? 42.593 29.870 22.955 1.00 34.34 79 GLU A O 1
ATOM 632 N N . THR A 1 80 ? 41.173 28.294 23.688 1.00 29.86 80 THR A N 1
ATOM 633 C CA . THR A 1 80 ? 39.879 28.934 23.338 1.00 29.86 80 THR A CA 1
ATOM 634 C C . THR A 1 80 ? 38.688 28.137 23.904 1.00 29.86 80 THR A C 1
ATOM 636 O O . THR A 1 80 ? 38.490 26.983 23.537 1.00 29.86 80 THR A O 1
ATOM 639 N N . SER A 1 81 ? 37.899 28.803 24.746 1.00 34.06 81 SER A N 1
ATOM 640 C CA . SER A 1 81 ? 36.440 28.731 24.939 1.00 34.06 81 SER A CA 1
ATOM 641 C C . SER A 1 81 ? 35.681 27.388 24.990 1.00 34.06 81 SER A C 1
ATOM 643 O O . SER A 1 81 ? 35.592 26.615 24.042 1.00 34.06 81 SER A O 1
ATOM 645 N N . GLU A 1 82 ? 35.016 27.249 26.129 1.00 36.31 82 GLU A N 1
ATOM 646 C CA . GLU A 1 82 ? 33.978 26.329 26.590 1.00 36.31 82 GLU A CA 1
ATOM 647 C C . GLU A 1 82 ? 32.823 26.073 25.595 1.00 36.31 82 GLU A C 1
ATOM 649 O O . GLU A 1 82 ? 32.312 27.008 24.989 1.00 36.31 82 GLU A O 1
ATOM 654 N N . GLU A 1 83 ? 32.353 24.822 25.501 1.00 31.69 83 GLU A N 1
ATOM 655 C CA . GLU A 1 83 ? 30.918 24.475 25.574 1.00 31.69 83 GLU A CA 1
ATOM 656 C C . GLU A 1 83 ? 30.790 22.952 25.761 1.00 31.69 83 GLU A C 1
ATOM 658 O O . GLU A 1 83 ? 31.123 22.139 24.893 1.00 31.69 83 GLU A O 1
ATOM 663 N N . SER A 1 84 ? 30.313 22.558 26.938 1.00 40.50 84 SER A N 1
ATOM 664 C CA . SER A 1 84 ? 30.059 21.169 27.309 1.00 40.50 84 SER A CA 1
ATOM 665 C C . SER A 1 84 ? 28.851 20.619 26.550 1.00 40.50 84 SER A C 1
ATOM 667 O O . SER A 1 84 ? 27.747 21.146 26.662 1.00 40.50 84 SER A O 1
ATOM 669 N N . ARG A 1 85 ? 29.007 19.489 25.853 1.00 37.94 85 ARG A N 1
ATOM 670 C CA . ARG A 1 85 ? 27.861 18.673 25.425 1.00 37.94 85 ARG A CA 1
ATOM 671 C C . ARG A 1 85 ? 28.093 17.202 25.738 1.00 37.94 85 ARG A C 1
ATOM 673 O O . ARG A 1 85 ? 28.711 16.463 24.978 1.00 37.94 85 ARG A O 1
ATOM 680 N N . SER A 1 86 ? 27.563 16.793 26.884 1.00 38.31 86 SER A N 1
ATOM 681 C CA . SER A 1 86 ? 27.333 15.397 27.250 1.00 38.31 86 SER A CA 1
ATOM 682 C C . SER A 1 86 ? 26.530 14.685 26.148 1.00 38.31 86 SER A C 1
ATOM 684 O O . SER A 1 86 ? 25.501 15.219 25.724 1.00 38.31 86 SER A O 1
ATOM 686 N N . PRO A 1 87 ? 26.919 13.484 25.687 1.00 38.44 87 PRO A N 1
ATOM 687 C CA . PRO A 1 87 ? 26.071 12.705 24.799 1.00 38.44 87 PRO A CA 1
ATOM 688 C C . PRO A 1 87 ? 24.974 12.014 25.623 1.00 38.44 87 PRO A C 1
ATOM 690 O O . PRO A 1 87 ? 25.243 11.152 26.457 1.00 38.44 87 PRO A O 1
ATOM 693 N N . SER A 1 88 ? 23.725 12.424 25.394 1.00 35.28 88 SER A N 1
ATOM 694 C CA . SER A 1 88 ? 22.527 11.736 25.886 1.00 35.28 88 SER A CA 1
ATOM 695 C C . SER A 1 88 ? 22.360 10.378 25.175 1.00 35.28 88 SER A C 1
ATOM 697 O O . SER A 1 88 ? 22.511 10.319 23.951 1.00 35.28 88 SER A O 1
ATOM 699 N N . PRO A 1 89 ? 22.032 9.286 25.891 1.00 47.81 89 PRO A N 1
ATOM 700 C CA . PRO A 1 89 ? 21.987 7.935 25.343 1.00 47.81 89 PRO A CA 1
ATOM 701 C C . PRO A 1 89 ? 20.580 7.591 24.837 1.00 47.81 89 PRO A C 1
ATOM 703 O O . PRO A 1 89 ? 19.837 6.894 25.513 1.00 47.81 89 PRO A O 1
ATOM 706 N N . THR A 1 90 ? 20.166 8.081 23.666 1.00 49.84 90 THR A N 1
ATOM 707 C CA . THR A 1 90 ? 18.871 7.680 23.063 1.00 49.84 90 THR A CA 1
ATOM 708 C C . THR A 1 90 ? 18.877 7.764 21.531 1.00 49.84 90 THR A C 1
ATOM 710 O O . THR A 1 90 ? 18.010 8.389 20.927 1.00 49.84 90 THR A O 1
ATOM 713 N N . GLN A 1 91 ? 19.852 7.139 20.860 1.00 44.84 91 GLN A N 1
ATOM 714 C CA . GLN A 1 91 ? 19.887 7.135 19.386 1.00 44.84 91 GLN A CA 1
ATOM 715 C C . GLN A 1 91 ? 20.173 5.774 18.729 1.00 44.84 91 GLN A C 1
ATOM 717 O O . GLN A 1 91 ? 20.556 5.729 17.566 1.00 44.84 91 GLN A O 1
ATOM 722 N N . ASP A 1 92 ? 19.892 4.666 19.422 1.00 41.25 92 ASP A N 1
ATOM 723 C CA . ASP A 1 92 ? 20.182 3.307 18.930 1.00 41.25 92 ASP A CA 1
ATOM 724 C C . ASP A 1 92 ? 18.932 2.423 18.737 1.00 41.25 92 ASP A C 1
ATOM 726 O O . ASP A 1 92 ? 18.960 1.230 19.025 1.00 41.25 92 ASP A O 1
ATOM 730 N N . ALA A 1 93 ? 17.810 2.970 18.250 1.00 50.66 93 ALA A N 1
ATOM 731 C CA . ALA A 1 93 ? 16.587 2.169 18.054 1.00 50.66 93 ALA A CA 1
ATOM 732 C C . ALA A 1 93 ? 16.180 1.893 16.591 1.00 50.66 93 ALA A C 1
ATOM 734 O O . ALA A 1 93 ? 15.325 1.042 16.371 1.00 50.66 93 ALA A O 1
ATOM 735 N N . TYR A 1 94 ? 16.784 2.535 15.578 1.00 48.56 94 TYR A N 1
ATOM 736 C CA . TYR A 1 94 ? 16.345 2.362 14.175 1.00 48.56 94 TYR A CA 1
ATOM 737 C C . TYR A 1 94 ? 17.466 2.223 13.138 1.00 48.56 94 TYR A C 1
ATOM 739 O O . TYR A 1 94 ? 17.264 2.486 11.951 1.00 48.56 94 TYR A O 1
ATOM 747 N N . ALA A 1 95 ? 18.643 1.737 13.535 1.00 40.97 95 ALA A N 1
ATOM 748 C CA . ALA A 1 95 ? 19.598 1.230 12.556 1.00 40.97 95 ALA A CA 1
ATOM 749 C C . ALA A 1 95 ? 19.086 -0.113 12.000 1.00 40.97 95 ALA A C 1
ATOM 751 O O . ALA A 1 95 ? 19.449 -1.184 12.483 1.00 40.97 95 ALA A O 1
ATOM 752 N N . VAL A 1 96 ? 18.227 -0.070 10.973 1.00 52.00 96 VAL A N 1
ATOM 753 C CA . VAL A 1 96 ? 18.004 -1.237 10.111 1.00 52.00 96 VAL A CA 1
ATOM 754 C C . VAL A 1 96 ? 19.363 -1.613 9.536 1.00 52.00 96 VAL A C 1
ATOM 756 O O . VAL A 1 96 ? 19.987 -0.839 8.805 1.00 52.00 96 VAL A O 1
ATOM 759 N N . ASP A 1 97 ? 19.826 -2.798 9.924 1.00 40.06 97 ASP A N 1
ATOM 760 C CA . ASP A 1 97 ? 21.140 -3.332 9.612 1.00 40.06 97 ASP A CA 1
ATOM 761 C C . ASP A 1 97 ? 21.336 -3.446 8.094 1.00 40.06 97 ASP A C 1
ATOM 763 O O . ASP A 1 97 ? 21.024 -4.444 7.439 1.00 40.06 97 ASP A O 1
ATOM 767 N N . SER A 1 98 ? 21.868 -2.372 7.517 1.00 47.50 98 SER A N 1
ATOM 768 C CA . SER A 1 98 ? 22.229 -2.279 6.104 1.00 47.50 98 SER A CA 1
ATOM 769 C C . SER A 1 98 ? 23.329 -3.282 5.739 1.00 47.50 98 SER A C 1
ATOM 771 O O . SER A 1 98 ? 23.538 -3.553 4.555 1.00 47.50 98 SER A O 1
ATOM 773 N N . ARG A 1 99 ? 24.019 -3.874 6.730 1.00 47.72 99 ARG A N 1
ATOM 774 C CA . ARG A 1 99 ? 25.118 -4.822 6.509 1.00 47.72 99 ARG A CA 1
ATOM 775 C C . ARG A 1 99 ? 24.629 -6.214 6.109 1.00 47.72 99 ARG A C 1
ATOM 777 O O . ARG A 1 99 ? 25.390 -6.951 5.492 1.00 47.72 99 ARG A O 1
ATOM 784 N N . ARG A 1 100 ? 23.350 -6.559 6.317 1.00 49.47 100 ARG A N 1
ATOM 785 C CA . ARG A 1 100 ? 22.787 -7.841 5.836 1.00 49.47 100 ARG A CA 1
ATOM 786 C C . ARG A 1 100 ? 22.533 -7.905 4.326 1.00 49.47 100 ARG A C 1
ATOM 788 O O . ARG A 1 100 ? 22.250 -8.983 3.795 1.00 49.47 100 ARG A O 1
ATOM 795 N N . ARG A 1 101 ? 22.590 -6.774 3.612 1.00 46.56 101 ARG A N 1
ATOM 796 C CA . ARG A 1 101 ? 22.141 -6.701 2.209 1.00 46.56 101 ARG A CA 1
ATOM 797 C C . ARG A 1 101 ? 23.140 -7.270 1.198 1.00 46.56 101 ARG A C 1
ATOM 799 O O . ARG A 1 101 ? 22.731 -7.596 0.087 1.00 46.56 101 ARG A O 1
ATOM 806 N N . SER A 1 102 ? 24.409 -7.409 1.575 1.00 47.09 102 SER A N 1
ATOM 807 C CA . SER A 1 102 ? 25.489 -7.748 0.638 1.00 47.09 102 SER A CA 1
ATOM 808 C C . SER A 1 102 ? 25.796 -9.247 0.599 1.00 47.09 102 SER A C 1
ATOM 810 O O . SER A 1 102 ? 25.859 -9.824 -0.480 1.00 47.09 102 SER A O 1
ATOM 812 N N . GLU A 1 103 ? 25.874 -9.920 1.753 1.00 47.38 103 GLU A N 1
ATOM 813 C CA . GLU A 1 103 ? 26.215 -11.357 1.813 1.00 47.38 103 GLU A CA 1
ATOM 814 C C . GLU A 1 103 ? 25.139 -12.268 1.195 1.00 47.38 103 GLU A C 1
ATOM 816 O O . GLU A 1 103 ? 25.409 -13.407 0.816 1.00 47.38 103 GLU A O 1
ATOM 821 N N . THR A 1 104 ? 23.909 -11.761 1.053 1.00 51.34 104 THR A N 1
ATOM 822 C CA . THR A 1 104 ? 22.781 -12.491 0.458 1.00 51.34 104 THR A CA 1
ATOM 823 C C . THR A 1 104 ? 22.492 -12.122 -0.999 1.00 51.34 104 THR A C 1
ATOM 825 O O . THR A 1 104 ? 21.479 -12.557 -1.531 1.00 51.34 104 THR A O 1
ATOM 828 N N . ARG A 1 105 ? 23.348 -11.356 -1.689 1.00 50.25 105 ARG A N 1
ATOM 829 C CA . ARG A 1 105 ? 23.232 -11.226 -3.158 1.00 50.25 105 ARG A CA 1
ATOM 830 C C . ARG A 1 105 ? 24.017 -12.295 -3.907 1.00 50.25 105 ARG A C 1
ATOM 832 O O . ARG A 1 105 ? 23.604 -12.666 -4.997 1.00 50.25 105 ARG A O 1
ATOM 839 N N . ASP A 1 106 ? 25.090 -12.827 -3.320 1.00 55.41 106 ASP A N 1
ATOM 840 C CA . ASP A 1 106 ? 26.002 -13.702 -4.063 1.00 55.41 106 ASP A CA 1
ATOM 841 C C . ASP A 1 106 ? 25.696 -15.202 -3.993 1.00 55.41 106 ASP A C 1
ATOM 843 O O . ASP A 1 106 ? 26.108 -15.936 -4.889 1.00 55.41 106 ASP A O 1
ATOM 847 N N . LYS A 1 107 ? 24.941 -15.657 -2.985 1.00 58.03 107 LYS A N 1
ATOM 848 C CA . LYS A 1 107 ? 24.569 -17.078 -2.801 1.00 58.03 107 LYS A CA 1
ATOM 849 C C . LYS A 1 107 ? 23.223 -17.473 -3.427 1.00 58.03 107 LYS A C 1
ATOM 851 O O . LYS A 1 107 ? 22.770 -18.598 -3.241 1.00 58.03 107 LYS A O 1
ATOM 856 N N . TRP A 1 108 ? 22.560 -16.544 -4.104 1.00 61.41 108 TRP A N 1
ATOM 857 C CA . TRP A 1 108 ? 21.123 -16.599 -4.373 1.00 61.41 108 TRP A CA 1
ATOM 858 C C 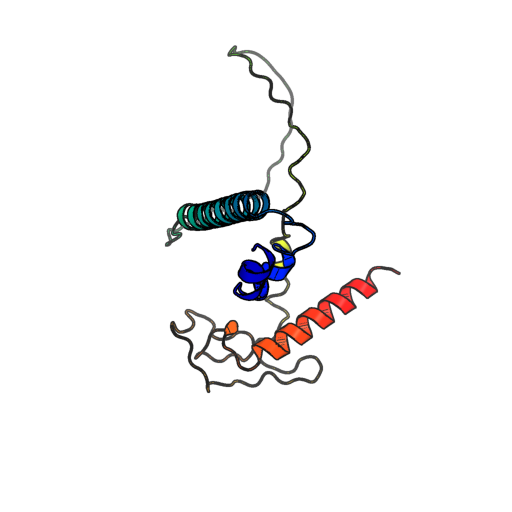. TRP A 1 108 ? 20.848 -16.431 -5.866 1.00 61.41 108 TRP A C 1
ATOM 860 O O . TRP A 1 108 ? 21.696 -15.875 -6.566 1.00 61.41 108 TRP A O 1
ATOM 870 N N . PRO A 1 109 ? 19.753 -17.017 -6.382 1.00 62.78 109 PRO A N 1
ATOM 871 C CA . PRO A 1 109 ? 19.763 -17.622 -7.703 1.00 62.78 109 PRO A CA 1
ATOM 872 C C . PRO A 1 109 ? 20.063 -16.577 -8.768 1.00 62.78 109 PRO A C 1
ATOM 874 O O . PRO A 1 109 ? 19.376 -15.565 -8.826 1.00 62.78 109 PRO A O 1
ATOM 877 N N . ARG A 1 110 ? 21.105 -16.879 -9.558 1.00 68.44 110 ARG A N 1
ATOM 878 C CA . ARG A 1 110 ? 21.471 -16.329 -10.870 1.00 68.44 110 ARG A CA 1
ATOM 879 C C . ARG A 1 110 ? 20.964 -17.311 -11.930 1.00 68.44 110 ARG A C 1
ATOM 881 O O . ARG A 1 110 ? 21.749 -17.865 -12.696 1.00 68.44 110 ARG A O 1
ATOM 888 N N . GLY A 1 111 ? 19.667 -17.625 -11.875 1.00 61.88 111 GLY A N 1
ATOM 889 C CA . GLY A 1 111 ? 19.103 -18.817 -12.514 1.00 61.88 111 GLY A CA 1
ATOM 890 C C . GLY A 1 111 ? 19.497 -20.126 -11.807 1.00 61.88 111 GLY A C 1
ATOM 891 O O . GLY A 1 111 ? 20.368 -20.149 -10.936 1.00 61.88 111 GLY A O 1
ATOM 892 N N . GLY A 1 112 ? 18.819 -21.224 -12.160 1.00 76.12 112 GLY A N 1
ATOM 893 C CA . GLY A 1 112 ? 19.113 -22.579 -11.661 1.00 76.12 112 GLY A CA 1
ATOM 894 C C . GLY A 1 112 ? 18.059 -23.167 -10.714 1.00 76.12 112 GLY A C 1
ATOM 895 O O . GLY A 1 112 ? 16.944 -22.660 -10.606 1.00 76.12 112 GLY A O 1
ATOM 896 N N . THR A 1 113 ? 18.395 -24.278 -10.056 1.00 78.81 113 THR A N 1
ATOM 897 C CA . THR A 1 113 ? 17.525 -24.985 -9.098 1.00 78.81 113 THR A CA 1
ATOM 898 C C . THR A 1 113 ? 17.863 -24.649 -7.652 1.00 78.81 113 THR A C 1
ATOM 900 O O . THR A 1 113 ? 19.016 -24.769 -7.244 1.00 78.81 113 THR A O 1
ATOM 903 N N . TRP A 1 114 ? 16.854 -24.306 -6.853 1.00 76.94 114 TRP A N 1
ATOM 904 C CA . TRP A 1 114 ? 16.986 -24.035 -5.423 1.00 76.94 114 TRP A CA 1
ATOM 905 C C . TRP A 1 114 ? 15.800 -24.635 -4.660 1.00 76.94 114 TRP A C 1
ATOM 907 O O . TRP A 1 114 ? 14.656 -24.449 -5.070 1.00 76.94 114 TRP A O 1
ATOM 917 N N . GLU A 1 115 ? 16.075 -25.402 -3.599 1.00 73.50 115 GLU A N 1
ATOM 918 C CA . GLU A 1 115 ? 15.071 -26.156 -2.816 1.00 73.50 115 GLU A CA 1
ATOM 919 C C . GLU A 1 115 ? 14.031 -26.902 -3.690 1.00 73.50 115 GLU A C 1
ATOM 921 O O . GLU A 1 115 ? 12.835 -26.913 -3.415 1.00 73.50 115 GLU A O 1
ATOM 926 N N . GLY A 1 116 ? 14.488 -27.510 -4.794 1.00 80.69 116 GLY A N 1
ATOM 927 C CA . GLY A 1 116 ? 13.636 -28.261 -5.727 1.00 80.69 116 GLY A CA 1
ATOM 928 C C . GLY A 1 116 ? 12.849 -27.408 -6.733 1.00 80.69 116 GLY A C 1
ATOM 929 O O . GLY A 1 116 ? 12.202 -27.960 -7.621 1.00 80.69 116 GLY A O 1
ATOM 930 N N . TYR A 1 117 ? 12.926 -26.076 -6.664 1.00 83.88 117 TYR A N 1
ATOM 931 C CA . TYR A 1 117 ? 12.331 -25.181 -7.654 1.00 83.88 117 TYR A CA 1
ATOM 932 C C . TYR A 1 117 ? 13.353 -24.698 -8.685 1.00 83.88 117 TYR A C 1
ATOM 934 O O . TYR A 1 117 ? 14.436 -24.252 -8.325 1.00 83.88 117 TYR A O 1
ATOM 942 N N . THR A 1 118 ? 13.001 -24.750 -9.974 1.00 85.94 118 THR A N 1
ATOM 943 C CA . THR A 1 118 ? 13.862 -24.253 -11.061 1.00 85.94 118 THR A CA 1
ATOM 944 C C . THR A 1 118 ? 13.448 -22.845 -11.479 1.00 85.94 118 THR A C 1
ATOM 946 O O . THR A 1 118 ? 12.362 -22.652 -12.026 1.00 85.94 118 THR A O 1
ATOM 949 N N . PHE A 1 119 ? 14.342 -21.880 -11.288 1.00 86.44 119 PHE A N 1
ATOM 950 C CA . PHE A 1 119 ? 14.241 -20.527 -11.824 1.00 86.44 119 PHE A CA 1
ATOM 951 C C . PHE A 1 119 ? 14.718 -20.523 -13.278 1.00 86.44 119 PHE A C 1
ATOM 953 O O . PHE A 1 119 ? 15.882 -20.236 -13.571 1.00 86.44 119 PHE A O 1
ATOM 960 N N . LYS A 1 120 ? 13.826 -20.936 -14.184 1.00 85.81 120 LYS A N 1
ATOM 961 C CA . LYS A 1 120 ? 14.086 -20.908 -15.627 1.00 85.81 120 LYS A CA 1
ATOM 962 C C . LYS A 1 120 ? 14.061 -19.470 -16.129 1.00 85.81 120 LYS A C 1
ATOM 964 O O . LYS A 1 120 ? 13.323 -18.646 -15.601 1.00 85.81 120 LYS A O 1
ATOM 969 N N . ARG A 1 121 ? 14.853 -19.189 -17.162 1.00 88.62 121 ARG A N 1
ATOM 970 C CA . ARG A 1 121 ? 14.786 -17.907 -17.858 1.00 88.62 121 ARG A CA 1
ATOM 971 C C . ARG A 1 121 ? 13.412 -17.740 -18.492 1.00 88.62 121 ARG A C 1
ATOM 973 O O . ARG A 1 121 ? 12.941 -18.637 -19.188 1.00 88.62 121 ARG A O 1
ATOM 980 N N . ASP A 1 122 ? 12.806 -16.593 -18.230 1.00 85.12 122 ASP A N 1
ATOM 981 C CA . ASP A 1 122 ? 11.500 -16.216 -18.748 1.00 85.12 122 ASP A CA 1
ATOM 982 C C . ASP A 1 122 ? 11.583 -14.777 -19.257 1.00 85.12 122 ASP A C 1
ATOM 984 O O . ASP A 1 122 ? 11.696 -13.849 -18.464 1.00 85.12 122 ASP A O 1
ATOM 988 N N . ASP A 1 123 ? 11.571 -14.601 -20.575 1.00 84.69 123 ASP A N 1
ATOM 989 C CA . ASP A 1 123 ? 11.661 -13.289 -21.225 1.00 84.69 123 ASP A CA 1
ATOM 990 C C . ASP A 1 123 ? 10.266 -12.721 -21.566 1.00 84.69 123 ASP A C 1
ATOM 992 O O . ASP A 1 123 ? 10.163 -11.726 -22.272 1.00 84.69 123 ASP A O 1
ATOM 996 N N . SER A 1 124 ? 9.179 -13.319 -21.055 1.00 84.06 124 SER A N 1
ATOM 997 C CA . SER A 1 124 ? 7.796 -12.920 -21.387 1.00 84.06 124 SER A CA 1
ATOM 998 C C . SER A 1 124 ? 7.397 -11.536 -20.865 1.00 84.06 124 SER A C 1
ATOM 1000 O O . SER A 1 124 ? 6.350 -11.012 -21.240 1.00 84.06 124 SER A O 1
ATOM 1002 N N . LYS A 1 125 ? 8.182 -10.963 -19.948 1.00 80.56 125 LYS A N 1
ATOM 1003 C CA . LYS A 1 125 ? 7.969 -9.625 -19.393 1.00 80.56 125 LYS A CA 1
ATOM 1004 C C . LYS A 1 125 ? 9.168 -8.739 -19.680 1.00 80.56 125 LYS A C 1
ATOM 1006 O O . LYS A 1 125 ? 10.311 -9.146 -19.459 1.00 80.56 125 LYS A O 1
ATOM 1011 N N . GLU A 1 126 ? 8.865 -7.512 -20.077 1.00 83.19 126 GLU A N 1
ATOM 1012 C CA . GLU A 1 126 ? 9.819 -6.431 -20.287 1.00 83.19 126 GLU A CA 1
ATOM 1013 C C . GLU A 1 126 ? 9.547 -5.328 -19.262 1.00 83.19 126 GLU A C 1
ATOM 1015 O O . GLU A 1 126 ? 8.403 -4.904 -19.079 1.00 83.19 126 GLU A O 1
ATOM 1020 N N . SER A 1 127 ? 10.588 -4.904 -18.548 1.00 81.06 127 SER A N 1
ATOM 1021 C CA . SER A 1 127 ? 10.502 -3.766 -17.629 1.00 81.06 127 SER A CA 1
ATOM 1022 C C . SER A 1 127 ? 10.829 -2.478 -18.377 1.00 81.06 127 SER A C 1
ATOM 1024 O O . SER A 1 127 ? 11.809 -2.435 -19.118 1.00 81.06 127 SER A O 1
ATOM 1026 N N . ASP A 1 128 ? 10.073 -1.414 -18.108 1.00 81.31 128 ASP A N 1
ATOM 1027 C CA . ASP A 1 128 ? 10.415 -0.052 -18.522 1.00 81.31 128 ASP A CA 1
ATOM 1028 C C . ASP A 1 128 ? 10.746 0.793 -17.274 1.00 81.31 128 ASP A C 1
ATOM 1030 O O . ASP A 1 128 ? 9.876 0.985 -16.417 1.00 81.31 128 ASP A O 1
ATOM 1034 N N . PRO A 1 129 ? 11.996 1.263 -17.096 1.00 73.69 129 PRO A N 1
ATOM 1035 C CA . PRO A 1 129 ? 13.135 1.133 -18.007 1.00 73.69 129 PRO A CA 1
ATOM 1036 C C . PRO A 1 129 ? 13.796 -0.258 -17.975 1.00 73.69 129 PRO A C 1
ATOM 1038 O O . PRO A 1 129 ? 13.750 -0.943 -16.943 1.00 73.69 129 PRO A O 1
ATOM 1041 N N . PRO A 1 130 ? 14.489 -0.654 -19.062 1.00 69.62 130 PRO A N 1
ATOM 1042 C CA . PRO A 1 130 ? 15.191 -1.930 -19.127 1.00 69.62 130 PRO A CA 1
ATOM 1043 C C . PRO A 1 130 ? 16.329 -2.021 -18.090 1.00 69.62 130 PRO A C 1
ATOM 1045 O O . PRO A 1 130 ? 16.874 -0.997 -17.649 1.00 69.62 130 PRO A O 1
ATOM 1048 N N . PRO A 1 131 ? 16.726 -3.241 -17.675 1.00 79.19 131 PRO A N 1
ATOM 1049 C CA . PRO A 1 131 ? 17.826 -3.443 -16.734 1.00 79.19 131 PRO A CA 1
ATOM 1050 C C . PRO A 1 131 ? 19.139 -2.864 -17.272 1.00 79.19 131 PRO A C 1
ATOM 1052 O O . PRO A 1 131 ? 19.542 -3.175 -18.386 1.00 79.19 131 PRO A O 1
ATOM 1055 N N . ARG A 1 132 ? 19.836 -2.057 -16.462 1.00 71.12 132 ARG A N 1
ATOM 1056 C CA . ARG A 1 132 ? 21.026 -1.318 -16.922 1.00 71.12 132 ARG A CA 1
ATOM 1057 C C . ARG A 1 132 ? 22.234 -2.203 -17.247 1.00 71.12 132 ARG A C 1
ATOM 1059 O O . ARG A 1 132 ? 22.882 -1.939 -18.244 1.00 71.12 132 ARG A O 1
ATOM 1066 N N . ASP A 1 133 ? 22.510 -3.245 -16.448 1.00 68.44 133 ASP A N 1
ATOM 1067 C CA . ASP A 1 133 ? 23.785 -3.983 -16.578 1.00 68.44 133 ASP A CA 1
ATOM 1068 C C . ASP A 1 133 ? 23.717 -5.512 -16.378 1.00 68.44 133 ASP A C 1
ATOM 1070 O O . ASP A 1 133 ? 24.516 -6.232 -16.966 1.00 68.44 133 ASP A O 1
ATOM 1074 N N . GLN A 1 134 ? 22.818 -6.049 -15.536 1.00 70.94 134 GLN A N 1
ATOM 1075 C CA . GLN A 1 134 ? 22.869 -7.478 -15.139 1.00 70.94 134 GLN A CA 1
ATOM 1076 C C . GLN A 1 134 ? 21.539 -8.242 -15.236 1.00 70.94 134 GLN A C 1
ATOM 1078 O O . GLN A 1 134 ? 21.414 -9.328 -14.669 1.00 70.94 134 GLN A O 1
ATOM 1083 N N . GLY A 1 135 ? 20.548 -7.700 -15.951 1.00 82.12 135 GLY A N 1
ATOM 1084 C CA . GLY A 1 135 ? 19.241 -8.346 -16.090 1.00 82.12 135 GLY A CA 1
ATOM 1085 C C . GLY A 1 135 ? 18.558 -8.663 -14.749 1.00 82.12 135 GLY A C 1
ATOM 1086 O O . GLY A 1 135 ? 18.894 -8.140 -13.679 1.00 82.12 135 GLY A O 1
ATOM 1087 N N . CYS A 1 136 ? 17.569 -9.542 -14.800 1.00 87.19 136 CYS A N 1
ATOM 1088 C CA . CYS A 1 136 ? 16.955 -10.169 -13.650 1.00 87.19 136 CYS A CA 1
ATOM 1089 C C . CYS A 1 136 ? 17.939 -11.149 -13.021 1.00 87.19 136 CYS A C 1
ATOM 1091 O O . CYS A 1 136 ? 18.288 -12.160 -13.622 1.00 87.19 136 CYS A O 1
ATOM 1093 N N . TRP A 1 137 ? 18.337 -10.911 -11.772 1.00 85.25 137 TRP A N 1
ATOM 1094 C CA . TRP A 1 137 ? 19.198 -11.870 -11.090 1.00 85.25 137 TRP A CA 1
ATOM 1095 C C . TRP A 1 137 ? 18.474 -13.198 -10.847 1.00 85.25 137 TRP A C 1
ATOM 1097 O O . TRP A 1 137 ? 19.083 -14.225 -11.064 1.00 85.25 137 TRP A O 1
ATOM 1107 N N . ILE A 1 138 ? 17.168 -13.210 -10.561 1.00 87.31 138 ILE A N 1
ATOM 1108 C CA . ILE A 1 138 ? 16.413 -14.436 -10.234 1.00 87.31 138 ILE A CA 1
ATOM 1109 C C . ILE A 1 138 ? 16.441 -15.464 -11.376 1.00 87.31 138 ILE A C 1
ATOM 1111 O O . ILE A 1 138 ? 16.735 -16.636 -11.142 1.00 87.31 138 ILE A O 1
ATOM 1115 N N . CYS A 1 139 ? 16.145 -15.034 -12.606 1.00 88.00 139 CYS A N 1
ATOM 1116 C CA . CYS A 1 139 ? 15.991 -15.920 -13.766 1.00 88.00 139 CYS A CA 1
ATOM 1117 C C . CYS A 1 139 ? 16.963 -15.641 -14.921 1.00 88.00 139 CYS A C 1
ATOM 1119 O O . CYS A 1 139 ? 16.789 -16.216 -15.988 1.00 88.00 139 CYS A O 1
ATOM 1121 N N . THR A 1 140 ? 17.936 -14.743 -14.733 1.00 86.50 140 THR A N 1
ATOM 1122 C CA . THR A 1 140 ? 18.934 -14.299 -15.734 1.00 86.50 140 THR A CA 1
ATOM 1123 C C . THR A 1 140 ? 18.382 -13.665 -17.012 1.00 86.50 140 THR A C 1
ATOM 1125 O O . THR A 1 140 ? 19.133 -13.452 -17.964 1.00 86.50 140 THR A O 1
ATOM 1128 N N . SER A 1 141 ? 17.094 -13.313 -17.046 1.00 85.75 141 SER A N 1
ATOM 1129 C CA . SER A 1 141 ? 16.501 -12.596 -18.179 1.00 85.75 141 SER A CA 1
ATOM 1130 C C . SER A 1 141 ? 17.095 -11.189 -18.320 1.00 85.75 141 SE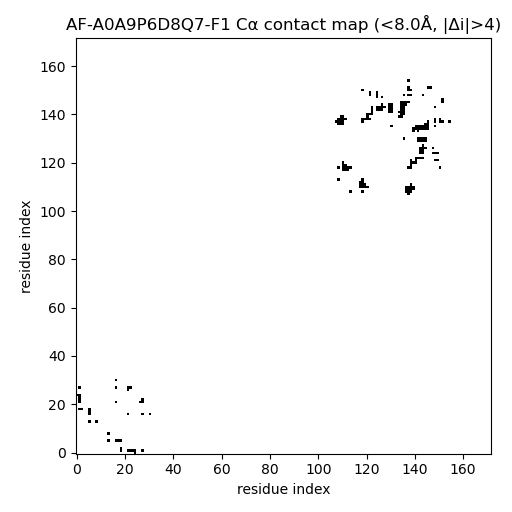R A C 1
ATOM 1132 O O . SER A 1 141 ? 17.146 -10.460 -17.331 1.00 85.75 141 SER A O 1
ATOM 1134 N N . PRO A 1 142 ? 17.502 -10.749 -19.521 1.00 87.12 142 PRO A N 1
ATOM 1135 C CA . PRO A 1 142 ? 17.930 -9.373 -19.755 1.00 87.12 142 PRO A CA 1
ATOM 1136 C C . PRO A 1 142 ? 16.752 -8.393 -19.877 1.00 87.12 142 PRO A C 1
ATOM 1138 O O . PRO A 1 142 ? 16.974 -7.189 -19.842 1.00 87.12 142 PRO A O 1
ATOM 1141 N N . CYS A 1 143 ? 15.519 -8.889 -20.019 1.00 87.94 143 CYS A N 1
ATOM 1142 C CA . CYS A 1 143 ? 14.358 -8.089 -20.413 1.00 87.94 143 CYS A CA 1
ATOM 1143 C C . CYS A 1 143 ? 13.681 -7.363 -19.244 1.00 87.94 143 CYS A C 1
ATOM 1145 O O . CYS A 1 143 ? 13.074 -6.313 -19.435 1.00 87.94 143 CYS A O 1
ATOM 1147 N N . HIS A 1 144 ? 13.788 -7.890 -18.025 1.00 88.88 144 HIS A N 1
ATOM 1148 C CA . HIS A 1 144 ? 13.118 -7.320 -16.858 1.00 88.88 144 HIS A CA 1
ATOM 1149 C C . HIS A 1 144 ? 14.029 -7.238 -15.638 1.00 88.88 144 HIS A C 1
ATOM 1151 O O . HIS A 1 144 ? 15.006 -7.976 -15.492 1.00 88.88 144 HIS A O 1
ATOM 1157 N N . VAL A 1 145 ? 13.700 -6.336 -14.717 1.00 89.19 145 VAL A N 1
ATOM 1158 C CA . VAL A 1 145 ? 14.344 -6.287 -13.403 1.00 89.19 145 VAL A CA 1
ATOM 1159 C C . VAL A 1 145 ? 13.715 -7.325 -12.480 1.00 89.19 145 VAL A C 1
ATOM 1161 O O . VAL A 1 145 ? 12.540 -7.650 -12.591 1.00 89.19 145 VAL A O 1
ATOM 1164 N N . HIS A 1 146 ? 14.475 -7.819 -11.505 1.00 85.81 146 HIS A N 1
ATOM 1165 C CA . HIS A 1 146 ? 14.021 -8.856 -10.567 1.00 85.81 146 HIS A CA 1
ATOM 1166 C C . HIS A 1 146 ? 12.631 -8.655 -9.950 1.00 85.81 146 HIS A C 1
ATOM 1168 O O . HIS A 1 146 ? 11.954 -9.646 -9.717 1.00 85.81 146 HIS A O 1
ATOM 1174 N N . ARG A 1 147 ? 12.199 -7.411 -9.701 1.00 86.25 147 ARG A N 1
ATOM 1175 C CA . ARG A 1 147 ? 10.870 -7.102 -9.145 1.00 86.25 147 ARG A CA 1
ATOM 1176 C C . ARG A 1 147 ? 9.720 -7.500 -10.064 1.00 86.25 147 ARG A C 1
ATOM 1178 O O . ARG A 1 147 ? 8.679 -7.922 -9.576 1.00 86.25 147 ARG A O 1
ATOM 1185 N N . ASP A 1 148 ? 9.9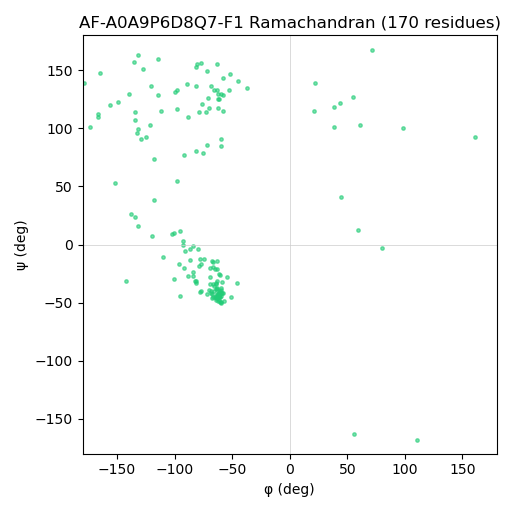39 -7.409 -11.369 1.00 87.25 148 ASP A N 1
ATOM 1186 C CA . ASP A 1 148 ? 8.936 -7.720 -12.385 1.00 87.25 148 ASP A CA 1
ATOM 1187 C C . ASP A 1 148 ? 9.030 -9.180 -12.849 1.00 87.25 148 ASP A C 1
ATOM 1189 O O . ASP A 1 148 ? 8.226 -9.638 -13.665 1.00 87.25 148 ASP A O 1
ATOM 1193 N N . CYS A 1 149 ? 9.985 -9.937 -12.298 1.00 87.88 149 CYS A N 1
ATOM 1194 C CA . CYS A 1 149 ? 10.183 -11.335 -12.632 1.00 87.88 149 CYS A CA 1
ATOM 1195 C C . CYS A 1 149 ? 8.956 -12.172 -12.236 1.00 87.88 149 CYS A C 1
ATOM 1197 O O . CYS A 1 149 ? 8.518 -12.106 -11.084 1.00 87.88 149 CYS A O 1
ATOM 1199 N N . PRO A 1 150 ? 8.447 -13.047 -13.121 1.00 89.69 150 PRO A N 1
ATOM 1200 C CA . PRO A 1 150 ? 7.388 -14.007 -12.788 1.00 89.69 150 PRO A CA 1
ATOM 1201 C C . PRO A 1 150 ? 7.731 -14.889 -11.581 1.00 89.69 150 PRO A C 1
ATOM 1203 O O . PRO A 1 150 ? 6.858 -15.311 -10.825 1.00 89.69 150 PRO A O 1
ATOM 1206 N N . HIS A 1 151 ? 9.023 -15.124 -11.355 1.00 89.69 151 HIS A N 1
ATOM 1207 C CA . HIS A 1 151 ? 9.512 -15.913 -10.235 1.00 89.69 151 HIS A CA 1
ATOM 1208 C C . HIS A 1 151 ? 9.717 -15.114 -8.937 1.00 89.69 151 HIS A C 1
ATOM 1210 O O . HIS A 1 151 ? 10.047 -15.720 -7.917 1.00 89.69 151 HIS A O 1
ATOM 1216 N N . HIS A 1 152 ? 9.516 -13.790 -8.936 1.00 88.62 152 HIS A N 1
ATOM 1217 C CA . HIS A 1 152 ? 9.832 -12.914 -7.801 1.00 88.62 152 HIS A CA 1
ATOM 1218 C C . HIS A 1 152 ? 9.070 -13.276 -6.525 1.00 88.62 152 HIS A C 1
ATOM 1220 O O . HIS A 1 152 ? 9.683 -13.473 -5.481 1.00 88.62 152 HIS A O 1
ATOM 1226 N N . GLN A 1 153 ? 7.745 -13.430 -6.607 1.00 88.88 153 GLN A N 1
ATOM 1227 C CA . GLN A 1 153 ? 6.915 -13.753 -5.437 1.00 88.88 153 GLN A CA 1
ATOM 1228 C C . GLN A 1 153 ? 7.288 -15.108 -4.829 1.00 88.88 153 GLN A C 1
ATOM 1230 O O . GLN A 1 153 ? 7.401 -15.263 -3.614 1.00 88.88 153 GLN A O 1
ATOM 1235 N N . ARG A 1 154 ? 7.521 -16.099 -5.694 1.00 88.12 154 ARG A N 1
ATOM 1236 C CA . ARG A 1 154 ? 7.913 -17.446 -5.281 1.00 88.12 154 ARG A CA 1
ATOM 1237 C C . ARG A 1 154 ? 9.287 -17.444 -4.616 1.00 88.12 154 ARG A C 1
ATOM 1239 O O . ARG A 1 154 ? 9.489 -18.116 -3.610 1.00 88.12 154 ARG A O 1
ATOM 1246 N N . TRP A 1 155 ? 10.207 -16.658 -5.158 1.00 86.25 155 TRP A N 1
ATOM 1247 C CA . TRP A 1 155 ? 11.506 -16.405 -4.562 1.00 86.25 155 TRP A CA 1
ATOM 1248 C C . TRP A 1 155 ? 11.405 -15.716 -3.187 1.00 86.25 155 TRP A C 1
ATOM 1250 O O . TRP A 1 155 ? 12.062 -16.156 -2.245 1.00 86.25 155 TRP A O 1
ATOM 1260 N N . GLU A 1 156 ? 10.572 -14.682 -3.032 1.00 86.50 156 GLU A N 1
ATOM 1261 C CA . GLU A 1 156 ? 10.398 -13.993 -1.745 1.00 86.50 156 GLU A CA 1
ATOM 1262 C C . GLU A 1 156 ? 9.864 -14.927 -0.659 1.00 86.50 156 GLU A C 1
ATOM 1264 O O . GLU A 1 156 ? 10.433 -14.960 0.431 1.00 86.50 156 GLU A O 1
ATOM 1269 N N . ALA A 1 157 ? 8.851 -15.741 -0.971 1.00 86.69 157 ALA A N 1
ATOM 1270 C CA . ALA A 1 157 ? 8.299 -16.731 -0.044 1.00 86.69 157 ALA A CA 1
ATOM 1271 C C . ALA A 1 157 ? 9.348 -17.764 0.408 1.00 86.69 157 ALA A C 1
ATOM 1273 O O . ALA A 1 157 ? 9.413 -18.166 1.569 1.00 86.69 157 ALA A O 1
ATOM 1274 N N . MET A 1 158 ? 10.207 -18.181 -0.517 1.00 84.56 158 MET A N 1
ATOM 1275 C CA . MET A 1 158 ? 11.305 -19.096 -0.234 1.00 84.56 158 MET A CA 1
ATOM 1276 C C . MET A 1 158 ? 12.366 -18.453 0.664 1.00 84.56 158 MET A C 1
ATOM 1278 O O . MET A 1 158 ? 12.764 -19.030 1.678 1.00 84.56 158 MET A O 1
ATOM 1282 N N . ARG A 1 159 ? 12.764 -17.218 0.354 1.00 83.44 159 ARG A N 1
ATOM 1283 C CA . ARG A 1 159 ? 13.742 -16.459 1.134 1.00 83.44 159 ARG A CA 1
ATOM 1284 C C . ARG A 1 159 ? 13.274 -16.207 2.565 1.00 83.44 159 ARG A C 1
ATOM 1286 O O . ARG A 1 159 ? 14.077 -16.353 3.485 1.00 83.44 159 ARG A O 1
ATOM 1293 N N . THR A 1 160 ? 12.017 -15.815 2.763 1.00 83.06 160 THR A N 1
ATOM 1294 C CA . THR A 1 160 ? 11.466 -15.584 4.107 1.00 83.06 160 THR A CA 1
ATOM 1295 C C . THR A 1 160 ? 11.450 -16.879 4.911 1.00 83.06 160 THR A C 1
ATOM 1297 O O . THR A 1 160 ? 11.991 -16.906 6.013 1.00 83.06 160 THR A O 1
ATOM 1300 N N . SER A 1 161 ? 10.981 -17.984 4.319 1.00 81.88 161 SER A N 1
ATOM 1301 C CA . SER A 1 161 ? 10.968 -19.291 4.991 1.00 81.88 161 SER A CA 1
ATOM 1302 C C . SER A 1 161 ? 12.366 -19.775 5.400 1.00 81.88 161 SER A C 1
ATOM 1304 O O . SER A 1 161 ? 12.547 -20.351 6.473 1.00 81.88 161 SER A O 1
ATOM 1306 N N . TRP A 1 162 ? 13.382 -19.517 4.572 1.00 79.12 162 TRP A N 1
ATOM 1307 C CA . TRP A 1 162 ? 14.763 -19.877 4.875 1.00 79.12 162 TRP A CA 1
ATOM 1308 C C . TRP A 1 162 ? 15.346 -19.025 6.005 1.00 79.12 162 TRP A C 1
ATOM 1310 O O . TRP A 1 162 ? 16.055 -19.544 6.868 1.00 79.12 162 TRP A O 1
ATOM 1320 N N . LEU A 1 163 ? 15.033 -17.726 6.030 1.00 76.19 163 LEU A N 1
ATOM 1321 C CA . LEU A 1 163 ? 15.459 -16.832 7.107 1.00 76.19 163 LEU A CA 1
ATOM 1322 C C . LEU A 1 163 ? 14.852 -17.240 8.454 1.00 76.19 163 LEU A C 1
ATOM 1324 O O . LEU A 1 163 ? 15.571 -17.220 9.454 1.00 76.19 163 LEU A O 1
ATOM 1328 N N . ASP A 1 164 ? 13.593 -17.679 8.467 1.00 76.25 164 ASP A N 1
ATOM 1329 C CA . ASP A 1 164 ? 12.924 -18.181 9.671 1.00 76.25 164 ASP A CA 1
ATOM 1330 C C . ASP A 1 164 ? 13.558 -19.493 10.163 1.00 76.25 164 ASP A C 1
ATOM 1332 O O . ASP A 1 164 ? 13.899 -19.624 11.343 1.00 76.25 164 ASP A O 1
ATOM 1336 N N . LYS A 1 165 ? 13.833 -20.440 9.253 1.00 72.25 165 LYS A N 1
ATOM 1337 C CA . LYS A 1 165 ? 14.541 -21.697 9.576 1.00 72.25 165 LYS A CA 1
ATOM 1338 C C . LYS A 1 165 ? 15.956 -21.447 10.110 1.00 72.25 165 LYS A C 1
ATOM 1340 O O . LYS A 1 165 ? 16.383 -22.088 11.069 1.00 72.25 165 LYS A O 1
ATOM 1345 N N . GLY A 1 166 ? 16.683 -20.491 9.529 1.00 61.78 166 GLY A N 1
ATOM 1346 C CA . GLY A 1 166 ? 18.030 -20.113 9.966 1.00 61.78 166 GLY A CA 1
ATOM 1347 C C . GLY A 1 166 ? 18.074 -19.414 11.331 1.00 61.78 166 GLY A C 1
ATOM 1348 O O . GLY A 1 166 ? 19.123 -19.406 11.979 1.00 61.78 166 GLY A O 1
ATOM 1349 N N . TYR A 1 167 ? 16.953 -18.845 11.785 1.00 49.69 167 TYR A N 1
ATOM 1350 C CA . TYR A 1 167 ? 16.819 -18.241 13.112 1.00 49.69 167 TYR A CA 1
ATOM 1351 C C . TYR A 1 167 ? 16.543 -19.291 14.200 1.00 49.69 167 TYR A C 1
ATOM 1353 O O . TYR A 1 167 ? 17.023 -19.151 15.325 1.00 49.69 167 TYR A O 1
ATOM 1361 N N . ALA A 1 168 ? 15.849 -20.381 13.855 1.00 50.06 168 ALA A N 1
ATOM 1362 C CA . ALA A 1 168 ? 15.593 -21.500 14.763 1.00 50.06 168 ALA A CA 1
ATOM 1363 C C . ALA A 1 168 ? 16.859 -22.320 15.096 1.00 50.06 168 ALA A C 1
ATOM 1365 O O . ALA A 1 168 ? 16.965 -22.867 16.187 1.00 50.06 168 ALA A O 1
ATOM 1366 N N . GLY A 1 169 ? 17.850 -22.361 14.199 1.00 46.28 169 GLY A N 1
ATOM 1367 C CA . GLY A 1 169 ? 19.077 -23.154 14.373 1.00 46.28 169 GLY A CA 1
ATOM 1368 C C . GLY A 1 169 ? 20.203 -22.516 15.201 1.00 46.28 169 GLY A C 1
ATOM 1369 O O . GLY A 1 169 ? 21.239 -23.147 15.370 1.00 46.28 169 GLY A O 1
ATOM 1370 N N . ARG A 1 170 ? 20.057 -21.276 15.701 1.00 48.16 170 ARG A N 1
ATOM 1371 C CA . ARG A 1 170 ? 21.084 -20.599 16.537 1.00 48.16 170 ARG A CA 1
ATOM 1372 C C . ARG A 1 170 ? 20.772 -20.586 18.036 1.00 48.16 170 ARG A C 1
ATOM 1374 O O . ARG A 1 170 ? 21.443 -19.888 18.791 1.00 48.16 170 ARG A O 1
ATOM 1381 N N . LYS A 1 171 ? 19.745 -21.322 18.458 1.00 44.31 171 LYS A N 1
ATOM 1382 C CA . LYS A 1 171 ? 19.424 -21.572 19.867 1.00 44.31 171 LYS A CA 1
ATOM 1383 C C . LYS A 1 171 ? 19.531 -23.071 20.139 1.00 44.31 171 LYS A C 1
ATOM 1385 O O . LYS A 1 171 ? 18.519 -23.757 20.238 1.00 44.31 171 LYS A O 1
ATOM 1390 N N . SER A 1 172 ? 20.745 -23.594 20.195 1.00 38.19 172 SER A N 1
ATOM 1391 C CA . SER A 1 172 ? 21.067 -24.877 20.831 1.00 38.19 172 SER A CA 1
ATOM 1392 C C . SER A 1 172 ? 22.510 -24.829 21.288 1.00 38.19 172 SER A C 1
ATOM 1394 O O . SER A 1 172 ? 23.337 -24.330 20.493 1.00 38.19 172 SER A O 1
#